Protein AF-A0A180EXZ6-F1 (afdb_monomer_lite)

pLDDT: mean 76.88, std 16.09, range [38.31, 95.0]

Sequence (139 aa):
MNNLIQNYELILKELTNLCLNITGFKQIRQPKLSDLELVALNLTAGYMSFNSELQLFRAIKGTCLDNKTDRSVYNRRRRKLFNCTEKICWRLSQKFSCPSKLFIIDSTPVEIYKTSRANHSSICQDRVKQNKTAKTQTH

Foldseek 3Di:
DQPLVVQLVVLLVVLVVVVQPQPADDDPDDALADLSSLLSLVVSCVVVVVLDPVSSLVSCPPHPCNPRDDSVRSVVSCVVCVVVSVVVVVVVVVVVPDPDDDDDDDPDNDPPVLVVCLVPDPVSVVVVVVVVVVVVPPD

Radius of gyration: 18.39 Å; chains: 1; bounding box: 44×33×51 Å

Structure (mmCIF, N/CA/C/O backbone):
data_AF-A0A180EXZ6-F1
#
_entry.id   AF-A0A180EXZ6-F1
#
loop_
_atom_site.group_PDB
_atom_site.id
_atom_site.type_symbol
_atom_site.label_atom_id
_atom_site.label_alt_id
_atom_site.label_comp_id
_atom_site.label_asym_id
_atom_site.label_entity_id
_atom_site.label_seq_id
_atom_site.pdbx_PDB_ins_code
_atom_site.Cartn_x
_atom_site.Cartn_y
_atom_site.Cartn_z
_atom_site.occupancy
_atom_site.B_iso_or_equiv
_atom_site.auth_seq_id
_atom_site.auth_comp_id
_atom_site.auth_asym_id
_atom_site.auth_atom_id
_atom_site.pdbx_PDB_model_num
ATOM 1 N N . MET A 1 1 ? -7.737 -19.140 4.695 1.00 47.12 1 MET A N 1
ATOM 2 C CA . MET A 1 1 ? -6.972 -17.878 4.818 1.00 47.12 1 MET A CA 1
ATOM 3 C C . MET A 1 1 ? -7.117 -17.113 3.519 1.00 47.12 1 MET A C 1
ATOM 5 O O . MET A 1 1 ? -7.104 -17.736 2.469 1.00 47.12 1 MET A O 1
ATOM 9 N N . ASN A 1 2 ? -7.333 -15.802 3.578 1.00 67.50 2 ASN A N 1
ATOM 10 C CA . ASN A 1 2 ? -7.491 -14.999 2.369 1.00 67.50 2 ASN A CA 1
ATOM 11 C C . ASN A 1 2 ? -6.102 -14.775 1.738 1.00 67.50 2 ASN A C 1
ATOM 13 O O . ASN A 1 2 ? -5.214 -14.286 2.439 1.00 67.50 2 ASN A O 1
ATOM 17 N N . ASN A 1 3 ? -5.914 -15.110 0.453 1.00 87.00 3 ASN A N 1
ATOM 18 C CA . ASN A 1 3 ? -4.624 -14.987 -0.258 1.00 87.00 3 ASN A CA 1
ATOM 19 C C . ASN A 1 3 ? -4.020 -13.575 -0.121 1.00 87.00 3 ASN A C 1
ATOM 21 O O . ASN A 1 3 ? -2.806 -13.412 -0.062 1.00 87.00 3 ASN A O 1
ATOM 25 N N . LEU A 1 4 ? -4.875 -12.552 0.010 1.00 90.88 4 LEU A N 1
ATOM 26 C CA . LEU A 1 4 ? -4.470 -11.167 0.247 1.00 90.88 4 LEU A CA 1
ATOM 27 C C . LEU A 1 4 ? -3.654 -10.987 1.526 1.00 90.88 4 LEU A C 1
ATOM 29 O O . LEU A 1 4 ? -2.632 -10.312 1.492 1.00 90.88 4 LEU A O 1
ATOM 33 N N . ILE A 1 5 ? -4.093 -11.569 2.644 1.00 93.69 5 ILE A N 1
ATOM 34 C CA . ILE A 1 5 ? -3.449 -11.351 3.947 1.00 93.69 5 ILE A CA 1
ATOM 35 C C . ILE A 1 5 ? -2.086 -12.033 3.996 1.00 93.69 5 ILE A C 1
ATOM 37 O O . ILE A 1 5 ? -1.127 -11.420 4.447 1.00 93.69 5 ILE A O 1
ATOM 41 N N . GLN A 1 6 ? -1.979 -13.243 3.446 1.00 93.25 6 GLN A N 1
ATOM 42 C CA . GLN A 1 6 ? -0.702 -13.952 3.351 1.00 93.25 6 GLN A CA 1
ATOM 43 C C . GLN A 1 6 ? 0.314 -13.169 2.506 1.00 93.25 6 GLN A C 1
ATOM 45 O O . GLN A 1 6 ? 1.443 -12.951 2.940 1.00 93.25 6 GLN A O 1
ATOM 50 N N . ASN A 1 7 ? -0.102 -12.684 1.330 1.00 93.94 7 ASN A N 1
ATOM 51 C CA . ASN A 1 7 ? 0.758 -11.872 0.465 1.00 93.94 7 ASN A CA 1
ATOM 52 C C . ASN A 1 7 ? 1.153 -10.551 1.135 1.00 93.94 7 ASN A C 1
ATOM 54 O O . ASN A 1 7 ? 2.304 -10.128 1.050 1.00 93.94 7 ASN A O 1
ATOM 58 N N . TYR A 1 8 ? 0.208 -9.920 1.833 1.00 95.00 8 TYR A N 1
ATOM 59 C CA . TYR A 1 8 ? 0.445 -8.700 2.593 1.00 95.00 8 TYR A CA 1
ATOM 60 C C . TYR A 1 8 ? 1.483 -8.897 3.702 1.00 95.00 8 TYR A C 1
ATOM 62 O O . TYR A 1 8 ? 2.409 -8.095 3.814 1.00 95.00 8 TYR A O 1
ATOM 70 N N . GLU A 1 9 ? 1.361 -9.960 4.497 1.00 94.62 9 GLU A N 1
ATOM 71 C CA . GLU A 1 9 ? 2.302 -10.278 5.576 1.00 94.62 9 GLU A CA 1
ATOM 72 C C . GLU A 1 9 ? 3.704 -10.569 5.032 1.00 94.62 9 GLU A C 1
ATOM 74 O O . GLU A 1 9 ? 4.692 -10.078 5.583 1.00 94.62 9 GLU A O 1
ATOM 79 N N . LEU A 1 10 ? 3.794 -11.300 3.916 1.00 94.00 10 LEU A N 1
ATOM 80 C CA . LEU A 1 10 ? 5.062 -11.592 3.250 1.00 94.00 10 LEU A CA 1
ATOM 81 C C . LEU A 1 10 ? 5.730 -10.309 2.743 1.00 94.00 10 LEU A C 1
ATOM 83 O O . LEU A 1 10 ? 6.891 -10.053 3.061 1.00 94.00 10 LEU A O 1
ATOM 87 N N . ILE A 1 11 ? 4.994 -9.463 2.018 1.00 91.50 11 ILE A N 1
ATOM 88 C CA . ILE A 1 11 ? 5.519 -8.188 1.510 1.00 91.50 11 ILE A CA 1
ATOM 89 C C . ILE A 1 11 ? 5.934 -7.276 2.670 1.00 91.50 11 ILE A C 1
ATOM 91 O O . ILE A 1 11 ? 7.001 -6.668 2.618 1.00 91.50 11 ILE A O 1
ATOM 95 N N . LEU A 1 12 ? 5.134 -7.191 3.736 1.00 92.94 12 LEU A N 1
ATOM 96 C CA . LEU A 1 12 ? 5.458 -6.377 4.908 1.00 92.94 12 LEU A CA 1
ATOM 97 C C . LEU A 1 12 ? 6.756 -6.840 5.581 1.00 92.94 12 LEU A C 1
ATOM 99 O O . LEU A 1 12 ? 7.599 -6.006 5.930 1.00 92.94 12 LEU A O 1
ATOM 103 N N . LYS A 1 13 ? 6.938 -8.155 5.730 1.00 92.56 13 LYS A N 1
ATOM 104 C CA . LYS A 1 13 ? 8.163 -8.744 6.281 1.00 92.56 13 LYS A CA 1
ATOM 105 C C . LYS A 1 13 ? 9.382 -8.367 5.438 1.00 92.56 13 LYS A C 1
ATOM 107 O O . LYS A 1 13 ? 10.372 -7.883 5.984 1.00 92.56 13 LYS A O 1
ATOM 112 N N . GLU A 1 14 ? 9.286 -8.500 4.118 1.00 88.75 14 GLU A N 1
ATOM 113 C CA . GLU A 1 14 ? 10.381 -8.141 3.212 1.00 88.75 14 GLU A CA 1
ATOM 114 C C . GLU A 1 14 ? 10.699 -6.641 3.239 1.00 88.75 14 GLU A C 1
ATOM 116 O O . GLU A 1 14 ? 11.864 -6.253 3.320 1.00 88.75 14 GLU A O 1
ATOM 121 N N . LEU A 1 15 ? 9.687 -5.768 3.256 1.00 87.44 15 LEU A N 1
ATOM 122 C CA . LEU A 1 15 ? 9.916 -4.323 3.365 1.00 87.44 15 LEU A CA 1
ATOM 123 C C . LEU A 1 15 ? 10.596 -3.932 4.680 1.00 87.44 15 LEU A C 1
ATOM 125 O O . LEU A 1 15 ? 11.407 -3.004 4.694 1.00 87.44 15 LEU A O 1
ATOM 129 N N . THR A 1 16 ? 10.282 -4.641 5.765 1.00 87.94 16 THR A N 1
ATOM 130 C CA . THR A 1 16 ? 10.912 -4.430 7.075 1.00 87.94 16 THR A CA 1
ATOM 131 C C . THR A 1 16 ? 12.397 -4.798 7.024 1.00 87.94 16 THR A C 1
ATOM 133 O O . THR A 1 16 ? 13.236 -4.013 7.465 1.00 87.94 16 THR A O 1
ATOM 136 N N . ASN A 1 17 ? 12.741 -5.927 6.394 1.00 85.00 17 ASN A N 1
ATOM 137 C CA . ASN A 1 17 ? 14.131 -6.368 6.206 1.00 85.00 17 ASN A CA 1
ATOM 138 C C . ASN A 1 17 ? 14.958 -5.405 5.339 1.00 85.00 17 ASN A C 1
ATOM 140 O O . ASN A 1 17 ? 16.169 -5.286 5.513 1.00 85.00 17 ASN A O 1
ATOM 144 N N . LEU A 1 18 ? 14.321 -4.698 4.401 1.00 77.69 18 LEU A N 1
ATOM 145 C CA . LEU A 1 18 ? 14.993 -3.742 3.516 1.00 77.69 18 LEU A CA 1
ATOM 146 C C . LEU A 1 18 ? 15.373 -2.415 4.204 1.00 77.69 18 LEU A C 1
ATOM 148 O O . LEU A 1 18 ? 15.889 -1.525 3.520 1.00 77.69 18 LEU A O 1
ATOM 152 N N . CYS A 1 19 ? 15.142 -2.270 5.519 1.00 61.62 19 CYS A N 1
ATOM 153 C CA . CYS A 1 19 ? 15.464 -1.084 6.331 1.00 61.62 19 CYS A CA 1
ATOM 154 C C . CYS A 1 19 ? 15.088 0.231 5.634 1.00 61.62 19 CYS A C 1
ATOM 156 O O . CYS A 1 19 ? 15.841 1.210 5.597 1.00 61.62 19 CYS A O 1
ATOM 158 N N . LEU A 1 20 ? 13.907 0.249 5.018 1.00 65.94 20 LEU A N 1
ATOM 159 C CA . LEU A 1 20 ? 13.372 1.452 4.411 1.00 65.94 20 LEU A CA 1
ATOM 160 C C . LEU A 1 20 ? 12.868 2.338 5.545 1.00 65.94 20 LEU A C 1
ATOM 162 O O . LEU A 1 20 ? 11.757 2.154 6.034 1.00 65.94 20 LEU A O 1
ATOM 166 N N . ASN A 1 21 ? 13.685 3.312 5.951 1.00 66.00 21 ASN A N 1
ATOM 167 C CA . ASN A 1 21 ? 13.219 4.452 6.734 1.00 66.00 21 ASN A CA 1
ATOM 168 C C . ASN A 1 21 ? 12.204 5.220 5.877 1.00 66.00 21 ASN A C 1
ATOM 170 O O . ASN A 1 21 ? 12.540 6.175 5.173 1.00 66.00 21 ASN A O 1
ATOM 174 N N . ILE A 1 22 ? 10.957 4.749 5.874 1.00 67.69 22 ILE A N 1
ATOM 175 C CA . ILE A 1 22 ? 9.839 5.460 5.276 1.00 67.69 22 ILE A CA 1
ATOM 176 C C . ILE A 1 22 ? 9.598 6.641 6.199 1.00 67.69 22 ILE A C 1
ATOM 178 O O . ILE A 1 22 ? 9.018 6.506 7.274 1.00 67.69 22 ILE A O 1
ATOM 182 N N . THR A 1 23 ? 10.093 7.804 5.789 1.00 65.56 23 THR A N 1
ATOM 183 C CA . THR A 1 23 ? 9.753 9.063 6.437 1.00 65.56 23 THR A CA 1
ATOM 184 C C . THR A 1 23 ? 8.258 9.276 6.260 1.00 65.56 23 THR A C 1
ATOM 186 O O . THR A 1 23 ? 7.794 9.686 5.193 1.00 65.56 23 THR A O 1
ATOM 189 N N . GLY A 1 24 ? 7.505 8.925 7.298 1.00 66.00 24 GLY A N 1
ATOM 190 C CA . GLY A 1 24 ? 6.085 9.193 7.364 1.00 66.00 24 GLY A CA 1
ATOM 191 C C . GLY A 1 24 ? 5.816 10.691 7.352 1.00 66.00 24 GLY A C 1
ATOM 192 O O . GLY A 1 24 ? 6.646 11.503 7.764 1.00 66.00 24 GLY A O 1
ATOM 193 N N . PHE A 1 25 ? 4.644 11.084 6.869 1.00 72.44 25 PHE A N 1
ATOM 194 C CA . PHE A 1 25 ? 4.224 12.482 6.946 1.00 72.44 25 PHE A CA 1
ATOM 195 C C . PHE A 1 25 ? 3.559 12.741 8.296 1.00 72.44 25 PHE A C 1
ATOM 197 O O . PHE A 1 25 ? 2.835 11.897 8.826 1.00 72.44 25 PHE A O 1
ATOM 204 N N . LYS A 1 26 ? 3.748 13.949 8.834 1.00 75.75 26 LYS A N 1
ATOM 205 C CA . LYS A 1 26 ? 3.128 14.350 10.100 1.00 75.75 26 LYS A CA 1
ATOM 206 C C . LYS A 1 26 ? 1.601 14.304 9.966 1.00 75.75 26 LYS A C 1
ATOM 208 O O . LYS A 1 26 ? 1.018 14.946 9.087 1.00 75.75 26 LYS A O 1
ATOM 213 N N . GLN A 1 27 ? 0.955 13.521 10.825 1.00 77.94 27 GLN A N 1
ATOM 214 C CA . GLN A 1 27 ? -0.500 13.428 10.929 1.00 77.94 27 GLN A CA 1
ATOM 215 C C . GLN A 1 27 ? -0.950 13.987 12.277 1.00 77.94 27 GLN A C 1
ATOM 217 O O . GLN A 1 27 ? -0.266 13.812 13.279 1.00 77.94 27 GLN A O 1
ATOM 222 N N . ILE A 1 28 ? -2.109 14.653 12.298 1.00 81.25 28 ILE A N 1
ATOM 223 C CA . ILE A 1 28 ? -2.699 15.185 13.539 1.00 81.25 28 ILE A CA 1
ATOM 224 C C . ILE A 1 28 ? -3.138 14.034 14.454 1.00 81.25 28 ILE A C 1
ATOM 226 O O . ILE A 1 28 ? -2.948 14.090 15.661 1.00 81.25 28 ILE A O 1
ATOM 230 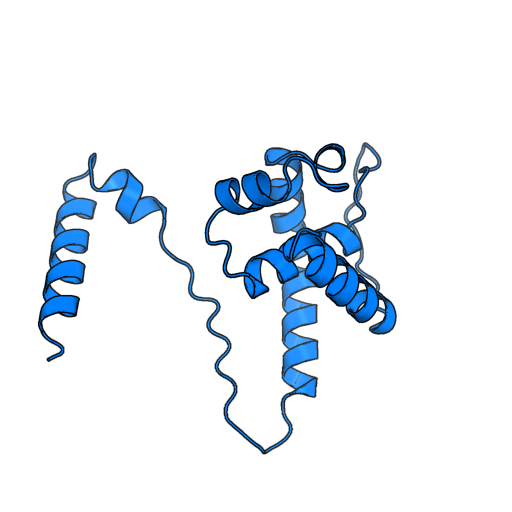N N . ARG A 1 29 ? -3.722 12.981 13.873 1.00 83.06 29 ARG A N 1
ATOM 231 C CA . ARG A 1 29 ? -4.136 11.770 14.590 1.00 83.06 29 ARG A CA 1
ATOM 232 C C . ARG A 1 29 ? -3.221 10.620 14.205 1.00 83.06 29 ARG A C 1
ATOM 234 O O . ARG A 1 29 ? -2.903 10.477 13.025 1.00 83.06 29 ARG A O 1
ATOM 241 N N . GLN A 1 30 ? -2.857 9.798 15.183 1.00 83.38 30 GLN A N 1
ATOM 242 C CA . GLN A 1 30 ? -2.086 8.586 14.931 1.00 83.38 30 GLN A CA 1
ATOM 243 C C . GLN A 1 30 ? -2.947 7.579 14.154 1.00 83.38 30 GLN A C 1
ATOM 245 O O . GLN A 1 30 ? -4.049 7.245 14.603 1.00 83.38 30 GLN A O 1
ATOM 250 N N . PRO A 1 31 ? -2.508 7.125 12.971 1.00 86.75 31 PRO A N 1
ATOM 251 C CA . PRO A 1 31 ? -3.259 6.149 12.203 1.00 86.75 31 PRO A CA 1
ATOM 252 C C . PRO A 1 31 ? -3.125 4.748 12.816 1.00 86.75 31 PRO A C 1
ATOM 254 O O . PRO A 1 31 ? -2.054 4.362 13.266 1.00 86.75 31 PRO A O 1
ATOM 257 N N . LYS A 1 32 ? -4.196 3.945 12.746 1.00 90.75 32 LYS A N 1
ATOM 258 C CA . LYS A 1 32 ? -4.183 2.528 13.171 1.00 90.75 32 LYS A CA 1
ATOM 259 C C . LYS A 1 32 ? -3.275 1.637 12.314 1.00 90.75 32 LYS A C 1
ATOM 261 O O . LYS A 1 32 ? -2.900 0.554 12.739 1.00 90.75 32 LYS A O 1
ATOM 266 N N . LEU A 1 33 ? -3.007 2.072 11.086 1.00 90.81 33 LEU A N 1
ATOM 267 C CA . LEU A 1 33 ? -2.178 1.384 10.107 1.00 90.81 33 LEU A CA 1
ATOM 268 C C . LEU A 1 33 ? -0.967 2.273 9.831 1.00 90.81 33 LEU A C 1
ATOM 270 O O . LEU A 1 33 ? -1.146 3.425 9.427 1.00 90.81 33 LEU A O 1
ATOM 274 N N . SER A 1 34 ? 0.241 1.790 10.080 1.00 90.19 34 SER A N 1
ATOM 275 C CA . SER A 1 34 ? 1.483 2.548 9.885 1.00 90.19 34 SER A CA 1
ATOM 276 C C . SER A 1 34 ? 1.726 2.885 8.408 1.00 90.19 34 SER A C 1
ATOM 278 O O . SER A 1 34 ? 1.084 2.340 7.512 1.00 90.19 34 SER A O 1
ATOM 280 N N . ASP A 1 35 ? 2.628 3.825 8.122 1.00 89.88 35 ASP A N 1
ATOM 281 C CA . ASP A 1 35 ? 2.949 4.164 6.728 1.00 89.88 35 ASP A CA 1
ATOM 282 C C . ASP A 1 35 ? 3.615 2.986 5.991 1.00 89.88 35 ASP A C 1
ATOM 284 O O . ASP A 1 35 ? 3.328 2.770 4.815 1.00 89.88 35 ASP A O 1
ATOM 288 N N . LEU A 1 36 ? 4.412 2.170 6.692 1.00 89.69 36 LEU A N 1
ATOM 289 C CA . LEU A 1 36 ? 4.997 0.939 6.151 1.00 89.69 36 LEU A CA 1
ATOM 290 C C . LEU A 1 36 ? 3.928 -0.109 5.822 1.00 89.69 36 LEU A C 1
ATOM 292 O O . LEU A 1 36 ? 3.908 -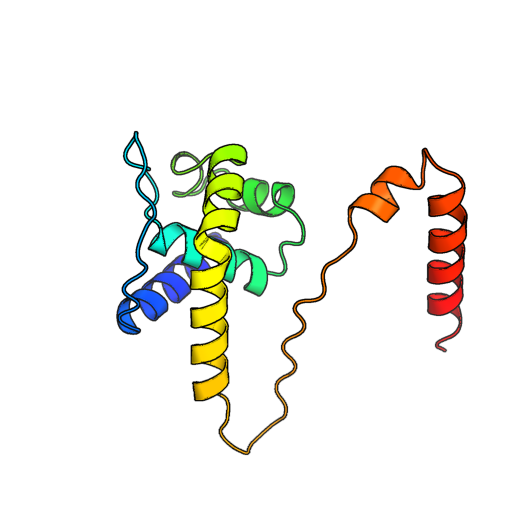0.624 4.705 1.00 89.69 36 LEU A O 1
ATOM 296 N N . GLU A 1 37 ? 3.000 -0.371 6.747 1.00 92.44 37 GLU A N 1
ATOM 297 C CA . GLU A 1 37 ? 1.851 -1.251 6.491 1.00 92.44 37 GLU A CA 1
ATOM 298 C C . GLU A 1 37 ? 1.019 -0.744 5.301 1.00 92.44 37 GLU A C 1
ATOM 300 O O . GLU A 1 37 ? 0.542 -1.533 4.486 1.00 92.44 37 GLU A O 1
ATOM 305 N N . LEU A 1 38 ? 0.862 0.576 5.145 1.00 93.06 38 LEU A N 1
ATOM 306 C CA . LEU A 1 38 ? 0.074 1.137 4.044 1.00 93.06 38 LEU A CA 1
ATOM 307 C C . LEU A 1 38 ? 0.757 0.926 2.694 1.00 93.06 38 LEU A C 1
ATOM 309 O O . LEU A 1 38 ? 0.089 0.613 1.706 1.00 93.06 38 LEU A O 1
ATOM 313 N N . VAL A 1 39 ? 2.079 1.084 2.656 1.00 91.88 39 VAL A N 1
ATOM 314 C CA . VAL A 1 39 ? 2.891 0.798 1.470 1.00 91.88 39 VAL A CA 1
ATOM 315 C C . VAL A 1 39 ? 2.858 -0.693 1.141 1.00 91.88 39 VAL A C 1
ATOM 317 O O . VAL A 1 39 ? 2.631 -1.037 -0.018 1.00 91.88 39 VAL A O 1
ATOM 320 N N . ALA A 1 40 ? 2.984 -1.574 2.137 1.00 92.88 40 ALA A N 1
ATOM 321 C CA . ALA A 1 40 ? 2.859 -3.019 1.945 1.00 92.88 40 ALA A CA 1
ATOM 322 C C . ALA A 1 40 ? 1.497 -3.391 1.341 1.00 92.88 40 ALA A C 1
ATOM 324 O O . ALA A 1 40 ? 1.430 -4.125 0.354 1.00 92.88 40 ALA A O 1
ATOM 325 N N . LEU A 1 41 ? 0.408 -2.819 1.867 1.00 94.12 41 LEU A N 1
ATOM 326 C CA . LEU A 1 41 ? -0.939 -3.027 1.337 1.00 94.12 41 LEU A CA 1
ATOM 327 C C . LEU A 1 41 ? -1.077 -2.522 -0.106 1.00 94.12 41 LEU A C 1
ATOM 329 O O . LEU A 1 41 ? -1.704 -3.181 -0.933 1.00 94.12 41 LEU A O 1
ATOM 333 N N . ASN A 1 42 ? -0.480 -1.372 -0.426 1.00 92.62 42 ASN A N 1
ATOM 334 C CA . ASN A 1 42 ? -0.495 -0.821 -1.779 1.00 92.62 42 ASN A CA 1
ATOM 335 C C . ASN A 1 42 ? 0.268 -1.702 -2.783 1.00 92.62 42 ASN A C 1
ATOM 337 O O . ASN A 1 42 ? -0.239 -1.973 -3.868 1.00 92.62 42 ASN A O 1
ATOM 341 N N . LEU A 1 43 ? 1.450 -2.196 -2.409 1.00 91.00 43 LEU A N 1
ATOM 342 C CA . LEU A 1 43 ? 2.228 -3.114 -3.245 1.00 91.00 43 LEU A CA 1
ATOM 343 C C . LEU A 1 43 ? 1.520 -4.459 -3.417 1.00 91.00 43 LEU A C 1
ATOM 345 O O . LEU A 1 43 ? 1.468 -4.979 -4.526 1.00 91.00 43 LEU A O 1
ATOM 349 N N . THR A 1 44 ? 0.902 -4.977 -2.353 1.00 93.31 44 THR A N 1
ATOM 350 C CA . THR A 1 44 ? 0.072 -6.191 -2.418 1.00 93.31 44 THR A CA 1
ATOM 351 C C . THR A 1 44 ? -1.082 -6.006 -3.396 1.00 93.31 44 THR A C 1
ATOM 353 O O . THR A 1 44 ? -1.387 -6.905 -4.176 1.00 93.31 44 THR A O 1
ATOM 356 N N . ALA A 1 45 ? -1.704 -4.825 -3.397 1.00 92.06 45 ALA A N 1
ATOM 357 C CA . ALA A 1 45 ? -2.778 -4.526 -4.326 1.00 92.06 45 ALA A CA 1
ATOM 358 C C . ALA A 1 45 ? -2.309 -4.499 -5.785 1.00 92.06 45 ALA A C 1
ATOM 360 O O . ALA A 1 45 ? -3.006 -5.033 -6.647 1.00 92.06 45 ALA A O 1
ATOM 361 N N . GLY A 1 46 ? -1.123 -3.942 -6.047 1.00 88.19 46 GLY A N 1
ATOM 362 C CA . GLY A 1 46 ? -0.485 -3.996 -7.364 1.00 88.19 46 GLY A CA 1
ATOM 363 C C . GLY A 1 46 ? -0.140 -5.426 -7.785 1.00 88.19 46 GLY A C 1
ATOM 364 O O . GLY A 1 46 ? -0.520 -5.853 -8.870 1.00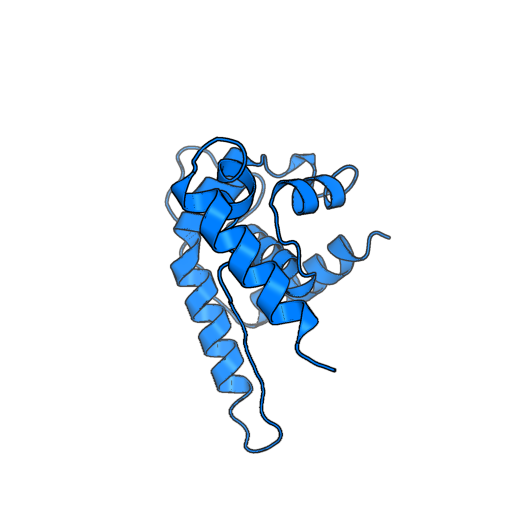 88.19 46 GLY A O 1
ATOM 365 N N . TYR A 1 47 ? 0.488 -6.197 -6.894 1.00 88.62 47 TYR A N 1
ATOM 366 C CA . TYR A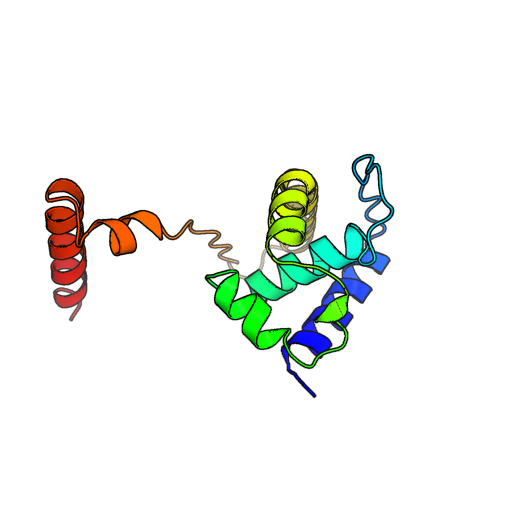 1 47 ? 0.843 -7.601 -7.123 1.00 88.62 47 TYR A CA 1
ATOM 367 C C . TYR A 1 47 ? -0.380 -8.468 -7.458 1.00 88.62 47 TYR A C 1
ATOM 369 O O . TYR A 1 47 ? -0.345 -9.276 -8.382 1.00 88.62 47 TYR A O 1
ATOM 377 N N . MET A 1 48 ? -1.494 -8.260 -6.754 1.00 89.38 48 MET A N 1
ATOM 378 C CA . MET A 1 48 ? -2.747 -8.985 -6.988 1.00 89.38 48 MET A CA 1
ATOM 379 C C . MET A 1 48 ? -3.618 -8.378 -8.099 1.00 89.38 48 MET A C 1
ATOM 381 O O . MET A 1 48 ? -4.749 -8.824 -8.289 1.00 89.38 48 MET A O 1
ATOM 385 N N . SER A 1 49 ? -3.124 -7.370 -8.829 1.00 87.88 49 SER A N 1
ATOM 386 C CA . SER A 1 49 ? -3.848 -6.702 -9.921 1.00 87.88 49 SER A CA 1
ATOM 387 C C . SER A 1 49 ? -5.221 -6.145 -9.508 1.00 87.88 49 SER A C 1
ATOM 389 O O . SER A 1 49 ? -6.205 -6.215 -10.252 1.00 87.88 49 SER A O 1
ATOM 391 N N . PHE A 1 50 ? -5.320 -5.574 -8.302 1.00 88.81 50 PHE A N 1
ATOM 392 C CA . PHE A 1 50 ? -6.517 -4.843 -7.895 1.00 88.81 50 PHE A CA 1
ATOM 393 C C . PHE A 1 50 ? -6.580 -3.491 -8.608 1.00 88.81 50 PHE A C 1
ATOM 395 O O . PHE A 1 50 ? -6.053 -2.482 -8.146 1.00 88.81 50 PHE A O 1
ATOM 402 N N . ASN A 1 51 ? -7.314 -3.469 -9.718 1.00 76.31 51 ASN A N 1
ATOM 403 C CA . ASN A 1 51 ? -7.453 -2.303 -10.595 1.00 76.31 51 ASN A CA 1
ATOM 404 C C . ASN A 1 51 ? -8.359 -1.196 -10.022 1.00 76.31 51 ASN A C 1
ATOM 406 O O . ASN A 1 51 ? -8.495 -0.128 -10.616 1.00 76.31 51 ASN A O 1
ATOM 410 N N . SER A 1 52 ? -9.015 -1.436 -8.880 1.00 83.12 52 SER A N 1
ATOM 411 C CA . SER A 1 52 ? -9.817 -0.427 -8.186 1.00 83.12 52 SER A CA 1
ATOM 412 C C . SER A 1 52 ? -9.743 -0.571 -6.669 1.00 83.12 52 SER A C 1
ATOM 414 O O . SER A 1 52 ? -9.702 -1.671 -6.116 1.00 83.12 52 SER A O 1
ATOM 416 N N . GLU A 1 53 ? -9.827 0.561 -5.977 1.00 85.81 53 GLU A N 1
ATOM 417 C CA . GLU A 1 53 ? -9.908 0.607 -4.513 1.00 85.81 53 GLU A CA 1
ATOM 418 C C . GLU A 1 53 ? -11.144 -0.130 -3.996 1.00 85.81 53 GLU A C 1
ATOM 420 O O . GLU A 1 53 ? -11.098 -0.779 -2.957 1.00 85.81 53 GLU A O 1
ATOM 425 N N . LEU A 1 54 ? -12.254 -0.079 -4.737 1.00 88.62 54 LEU A N 1
ATOM 426 C CA . LEU A 1 54 ? -13.461 -0.818 -4.388 1.00 88.62 54 LEU A CA 1
ATOM 427 C C . LEU A 1 54 ? -13.183 -2.323 -4.293 1.00 88.62 54 LEU A C 1
ATOM 429 O O . LEU A 1 54 ? -13.636 -2.962 -3.344 1.00 88.62 54 LEU A O 1
ATOM 433 N N . GLN A 1 55 ? -12.439 -2.880 -5.250 1.00 90.12 55 GLN A N 1
ATOM 434 C 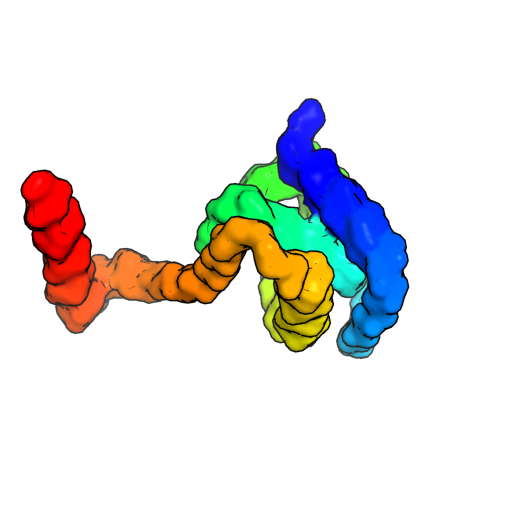CA . GLN A 1 55 ? -12.087 -4.297 -5.263 1.00 90.12 55 GLN A CA 1
ATOM 435 C C . GLN A 1 55 ? -11.138 -4.652 -4.113 1.00 90.12 55 GLN A C 1
ATOM 437 O O . GLN A 1 55 ? -11.395 -5.624 -3.405 1.00 90.12 55 GLN A O 1
ATOM 442 N N . LEU A 1 56 ? -10.124 -3.818 -3.859 1.00 92.62 56 LEU A N 1
ATOM 443 C CA . LEU A 1 56 ? -9.223 -3.984 -2.716 1.00 92.62 56 LEU A CA 1
ATOM 444 C C . LEU A 1 56 ? -10.001 -4.016 -1.390 1.00 92.62 56 LEU A C 1
ATOM 446 O O . LEU A 1 56 ? -9.847 -4.937 -0.594 1.00 92.62 56 LEU A O 1
ATOM 450 N N . PHE A 1 57 ? -10.897 -3.053 -1.168 1.00 93.38 57 PHE A N 1
ATOM 451 C CA . PHE A 1 57 ? -11.670 -2.978 0.074 1.00 93.38 57 PHE A CA 1
ATOM 452 C C . PHE A 1 57 ? -12.745 -4.065 0.198 1.00 93.38 57 PHE A C 1
ATOM 454 O O . PHE A 1 57 ? -13.144 -4.394 1.310 1.00 93.38 57 PHE A O 1
ATOM 461 N N . ARG A 1 58 ? -13.209 -4.651 -0.912 1.00 92.56 58 ARG A N 1
ATOM 462 C CA . ARG A 1 58 ? -14.033 -5.871 -0.870 1.00 92.56 58 ARG A CA 1
ATOM 463 C C . ARG A 1 58 ? -13.219 -7.072 -0.394 1.00 92.56 58 ARG A C 1
ATOM 465 O O . ARG A 1 58 ? -13.730 -7.845 0.403 1.00 92.56 58 ARG A O 1
ATOM 472 N N . ALA A 1 59 ? -11.973 -7.200 -0.849 1.00 91.44 59 ALA A N 1
ATOM 473 C CA . ALA A 1 59 ? -11.079 -8.282 -0.441 1.00 91.44 59 ALA A CA 1
ATOM 474 C C . ALA A 1 59 ? -10.575 -8.131 1.008 1.00 91.44 59 ALA A C 1
ATOM 476 O O . ALA A 1 59 ? -10.326 -9.128 1.679 1.00 91.44 59 ALA A O 1
ATOM 477 N N . ILE A 1 60 ? -10.451 -6.894 1.496 1.00 93.25 60 ILE A N 1
ATOM 478 C CA . ILE A 1 60 ? -10.104 -6.580 2.891 1.00 93.25 60 ILE A CA 1
ATOM 479 C C . ILE A 1 60 ? -11.266 -6.869 3.855 1.00 93.25 60 ILE A C 1
ATOM 481 O O . ILE A 1 60 ? -11.021 -7.160 5.027 1.00 93.25 60 ILE A O 1
ATOM 485 N N . LYS A 1 61 ? -12.519 -6.807 3.391 1.00 92.88 61 LYS A N 1
ATOM 486 C CA . LYS A 1 61 ? -13.691 -6.978 4.255 1.00 92.88 61 LYS A CA 1
ATOM 487 C C . LYS A 1 61 ? -13.655 -8.327 4.985 1.00 92.88 61 LYS A C 1
ATOM 489 O O . LYS A 1 61 ? -13.416 -9.360 4.363 1.00 92.88 61 LYS A O 1
ATOM 494 N N . GLY A 1 62 ? -13.894 -8.321 6.297 1.00 90.31 62 GLY A N 1
ATOM 495 C CA . GLY A 1 62 ? -13.841 -9.530 7.133 1.00 90.31 62 GLY A CA 1
ATOM 496 C C . GLY A 1 62 ? -12.427 -10.039 7.455 1.00 90.31 62 GLY A C 1
ATOM 497 O O . GLY A 1 62 ? -12.280 -11.139 7.982 1.00 90.31 62 GLY A O 1
ATOM 498 N N . THR A 1 63 ? -11.383 -9.261 7.151 1.00 91.69 63 THR A N 1
ATOM 499 C CA . THR A 1 63 ? -9.993 -9.553 7.544 1.00 91.69 63 THR A CA 1
ATOM 500 C C . THR A 1 63 ? -9.517 -8.635 8.674 1.00 91.69 63 THR A C 1
ATOM 502 O O . THR A 1 63 ? -10.183 -7.664 9.032 1.00 91.69 63 THR A O 1
ATOM 505 N N . CYS A 1 64 ? -8.313 -8.879 9.204 1.00 90.31 64 CYS A N 1
ATOM 506 C CA . CYS A 1 64 ? -7.693 -8.025 10.225 1.00 90.31 64 CYS A CA 1
ATOM 507 C C . CYS A 1 64 ? -7.427 -6.576 9.761 1.00 90.31 64 CYS A C 1
ATOM 509 O O . CYS A 1 64 ? -7.163 -5.707 10.592 1.00 90.31 64 CYS A O 1
ATOM 511 N N . LEU A 1 65 ? -7.495 -6.306 8.451 1.00 91.50 65 LEU A N 1
ATOM 512 C CA . LEU A 1 65 ? -7.292 -4.982 7.865 1.00 91.50 65 LEU A CA 1
ATOM 513 C C . LEU A 1 65 ? -8.586 -4.153 7.764 1.00 91.50 65 LEU A C 1
ATOM 515 O O . LEU A 1 65 ? -8.492 -2.936 7.600 1.00 91.50 65 LEU A O 1
ATOM 519 N N . ASP A 1 66 ? -9.768 -4.770 7.907 1.00 91.50 66 ASP A N 1
ATOM 520 C CA . ASP A 1 66 ? -11.079 -4.132 7.672 1.00 91.50 66 ASP A CA 1
ATOM 521 C C . ASP A 1 66 ? -11.294 -2.894 8.555 1.00 91.50 66 ASP A C 1
ATOM 523 O O . ASP A 1 66 ? -11.661 -1.822 8.086 1.00 91.50 66 ASP A O 1
ATOM 527 N N . ASN A 1 67 ? -10.924 -2.994 9.832 1.00 88.94 67 ASN A N 1
ATOM 528 C CA . ASN A 1 67 ? -11.113 -1.920 10.814 1.00 88.94 67 ASN A CA 1
ATOM 529 C C . ASN A 1 67 ? -9.872 -1.028 11.014 1.00 88.94 67 ASN A C 1
ATOM 531 O O . ASN A 1 67 ? -9.858 -0.171 11.914 1.00 88.94 67 ASN A O 1
ATOM 535 N N . LYS A 1 68 ? -8.809 -1.241 10.222 1.00 91.62 68 LYS A N 1
ATOM 536 C CA . LYS A 1 68 ? -7.536 -0.511 10.345 1.00 91.62 68 LYS A CA 1
ATOM 537 C C . LYS A 1 68 ? -7.472 0.747 9.478 1.00 91.62 68 LYS A C 1
ATOM 539 O O . LYS A 1 68 ? -6.749 1.680 9.826 1.00 91.62 68 LYS A O 1
ATOM 544 N N . THR A 1 69 ? -8.198 0.811 8.365 1.00 91.12 69 THR A N 1
ATOM 545 C CA . THR A 1 69 ? -8.216 2.004 7.509 1.00 91.12 69 THR A CA 1
ATOM 546 C C . THR A 1 69 ? -9.508 2.115 6.718 1.00 91.12 69 THR A C 1
ATOM 548 O O . THR A 1 69 ? -10.037 1.121 6.247 1.00 91.12 69 THR A O 1
ATOM 551 N N . ASP A 1 70 ? -9.943 3.348 6.472 1.00 90.56 70 ASP A N 1
ATOM 552 C CA . ASP A 1 70 ? -11.036 3.646 5.546 1.00 90.56 70 ASP A CA 1
ATOM 553 C C . ASP A 1 70 ? -10.506 3.960 4.143 1.00 90.56 70 ASP A C 1
ATOM 555 O O . ASP A 1 70 ? -9.356 4.389 3.988 1.00 90.56 70 ASP A O 1
ATOM 559 N N . ARG A 1 71 ? -11.367 3.849 3.121 1.00 90.50 71 ARG A N 1
ATOM 560 C CA . ARG A 1 71 ? -11.038 4.171 1.713 1.00 90.50 71 ARG A CA 1
ATOM 561 C C . ARG A 1 71 ? -10.451 5.570 1.549 1.00 90.50 71 ARG A C 1
ATOM 563 O O . ARG A 1 71 ? -9.375 5.738 0.979 1.00 90.50 71 ARG A O 1
ATOM 570 N N . SER A 1 72 ? -11.124 6.579 2.098 1.00 89.38 72 SER A N 1
ATOM 571 C CA . SER A 1 72 ? -10.704 7.979 1.977 1.00 89.38 72 SER A CA 1
ATOM 572 C C . SER A 1 72 ? -9.353 8.238 2.646 1.00 89.38 72 SER A C 1
ATOM 574 O O . SER A 1 72 ? -8.513 8.967 2.109 1.00 89.38 72 SER A O 1
ATOM 576 N N . VAL A 1 73 ? -9.120 7.619 3.809 1.00 90.38 73 VAL A N 1
ATOM 577 C CA . VAL A 1 73 ? -7.845 7.713 4.530 1.00 90.38 73 VAL A CA 1
ATOM 578 C C . VAL A 1 73 ? -6.751 7.021 3.728 1.00 90.38 73 VAL A C 1
ATOM 580 O O . VAL A 1 73 ? -5.732 7.651 3.447 1.00 90.38 73 VAL A O 1
ATOM 583 N N . TYR A 1 74 ? -6.988 5.786 3.289 1.00 92.56 74 TYR A N 1
ATOM 584 C CA . TYR A 1 74 ? -6.063 5.020 2.462 1.00 92.56 74 TYR A CA 1
ATOM 585 C C . TYR A 1 74 ? -5.632 5.810 1.220 1.00 92.56 74 TYR A C 1
ATOM 587 O O . TYR A 1 74 ? -4.440 6.034 1.034 1.00 92.56 74 TYR A O 1
ATOM 595 N N . ASN A 1 75 ? -6.566 6.367 0.446 1.00 90.69 75 ASN A N 1
ATOM 596 C CA . ASN A 1 75 ? -6.247 7.118 -0.776 1.00 90.69 75 ASN A CA 1
ATOM 597 C C . ASN A 1 75 ? -5.441 8.385 -0.526 1.00 90.69 75 ASN A C 1
ATOM 599 O O . ASN A 1 75 ? -4.534 8.732 -1.290 1.00 90.69 75 ASN A O 1
ATOM 603 N N . ARG A 1 76 ? -5.795 9.125 0.528 1.00 90.38 76 ARG A N 1
ATOM 604 C CA . ARG A 1 76 ? -5.080 10.347 0.898 1.00 90.38 76 ARG A CA 1
ATOM 605 C C . ARG A 1 76 ? -3.639 10.030 1.287 1.00 90.38 76 ARG A C 1
ATOM 607 O O . ARG A 1 76 ? -2.736 10.763 0.898 1.00 90.38 76 ARG A O 1
ATOM 614 N N . ARG A 1 77 ? -3.429 8.952 2.043 1.00 91.19 77 ARG A N 1
ATOM 615 C CA . ARG A 1 77 ? -2.101 8.537 2.509 1.00 91.19 77 ARG A CA 1
ATOM 616 C C . ARG A 1 77 ? -1.288 7.879 1.394 1.00 91.19 77 ARG A C 1
ATOM 618 O O . ARG A 1 77 ? -0.137 8.255 1.219 1.00 91.19 77 ARG A O 1
ATOM 625 N N . ARG A 1 78 ? -1.902 7.020 0.570 1.00 90.38 78 ARG A N 1
ATOM 626 C CA . ARG A 1 78 ? -1.290 6.410 -0.625 1.00 90.38 78 ARG A CA 1
ATOM 627 C C . ARG A 1 78 ? -0.674 7.471 -1.532 1.00 90.38 78 ARG A C 1
ATOM 629 O O . ARG A 1 78 ? 0.479 7.343 -1.916 1.00 90.38 78 ARG A O 1
ATOM 636 N N . ARG A 1 79 ? -1.410 8.554 -1.814 1.00 89.56 79 ARG A N 1
ATOM 637 C CA . ARG A 1 79 ? -0.898 9.674 -2.625 1.00 89.56 79 ARG A CA 1
ATOM 638 C C . ARG A 1 79 ? 0.323 10.352 -2.003 1.00 89.56 79 ARG A C 1
ATOM 640 O O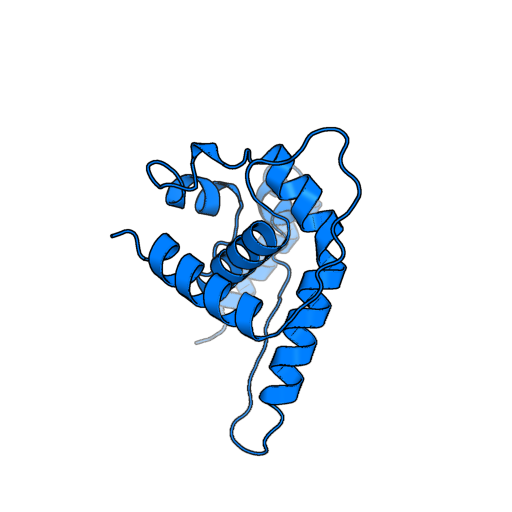 . ARG A 1 79 ? 1.255 10.686 -2.719 1.00 89.56 79 ARG A O 1
ATOM 647 N N . LYS A 1 80 ? 0.344 10.530 -0.681 1.00 88.81 80 LYS A N 1
ATOM 648 C CA . LYS A 1 80 ? 1.491 11.127 0.026 1.00 88.81 80 LYS A CA 1
ATOM 649 C C . LYS A 1 80 ? 2.711 10.203 0.067 1.00 88.81 80 LYS A C 1
ATOM 651 O O . LYS A 1 80 ? 3.833 10.688 0.040 1.00 88.81 80 LYS A O 1
ATOM 656 N N . LEU A 1 81 ? 2.491 8.889 0.106 1.00 88.62 81 LEU A N 1
ATOM 657 C CA . LEU A 1 81 ? 3.541 7.863 0.126 1.00 88.62 81 LEU A CA 1
ATOM 658 C C . LEU A 1 81 ? 3.973 7.410 -1.277 1.00 88.62 81 LEU A C 1
ATOM 660 O O . LEU A 1 81 ? 4.753 6.464 -1.396 1.00 88.62 81 LEU A O 1
ATOM 664 N N . PHE A 1 82 ? 3.499 8.070 -2.338 1.00 87.19 82 PHE A N 1
ATOM 665 C CA . PHE A 1 82 ? 3.831 7.719 -3.719 1.00 87.19 82 PHE A CA 1
ATOM 666 C C . PHE A 1 82 ? 5.348 7.716 -3.948 1.00 87.19 82 PHE A C 1
ATOM 668 O O . PHE A 1 82 ? 5.904 6.697 -4.337 1.00 87.19 82 PHE A O 1
ATOM 675 N N . ASN A 1 83 ? 6.036 8.794 -3.560 1.00 85.44 83 ASN A N 1
ATOM 676 C CA . ASN A 1 83 ? 7.493 8.904 -3.699 1.00 85.44 83 ASN A CA 1
ATOM 677 C C . ASN A 1 83 ? 8.249 7.809 -2.930 1.00 85.44 83 ASN A C 1
ATOM 679 O O . ASN A 1 83 ? 9.306 7.358 -3.361 1.00 85.44 83 ASN A O 1
ATOM 683 N N . CYS A 1 84 ? 7.729 7.386 -1.775 1.00 84.75 84 CYS A N 1
ATOM 684 C CA . CYS A 1 84 ? 8.309 6.281 -1.015 1.00 84.75 84 CYS A CA 1
ATOM 685 C C . CYS A 1 84 ? 8.129 4.960 -1.766 1.00 84.75 84 CYS A C 1
ATOM 687 O O . CYS A 1 84 ? 9.081 4.198 -1.884 1.00 84.75 84 CYS A O 1
ATOM 689 N N . THR A 1 85 ? 6.935 4.722 -2.308 1.00 85.69 85 THR A N 1
ATOM 690 C CA . THR A 1 85 ? 6.617 3.515 -3.083 1.00 85.69 85 THR A CA 1
ATOM 691 C C . THR A 1 85 ? 7.484 3.430 -4.343 1.00 85.69 85 THR A C 1
ATOM 693 O O . THR A 1 85 ? 8.084 2.392 -4.595 1.00 85.69 85 THR A O 1
ATOM 696 N N . GLU A 1 86 ? 7.656 4.537 -5.065 1.00 85.50 86 GLU A N 1
ATOM 697 C CA . GLU A 1 86 ? 8.537 4.631 -6.238 1.00 85.50 86 GLU A CA 1
ATOM 698 C C . GLU A 1 86 ? 9.996 4.295 -5.902 1.00 85.50 86 GLU A C 1
ATOM 700 O O . GLU A 1 86 ? 10.626 3.490 -6.583 1.00 85.50 86 GLU A O 1
ATOM 705 N N . LYS A 1 87 ? 10.536 4.838 -4.800 1.00 85.25 87 LYS A N 1
ATOM 706 C CA . LYS A 1 87 ? 11.899 4.508 -4.341 1.00 85.25 87 LYS A CA 1
ATOM 707 C C . LYS A 1 87 ? 12.065 3.020 -4.038 1.00 85.25 87 LYS A C 1
ATOM 709 O O . LYS A 1 87 ? 13.148 2.474 -4.246 1.00 85.25 87 LYS A O 1
ATOM 714 N N . ILE A 1 88 ? 11.018 2.374 -3.529 1.00 84.56 88 ILE A N 1
ATOM 715 C CA . ILE A 1 88 ? 11.015 0.935 -3.254 1.00 84.56 88 ILE A CA 1
ATOM 716 C C . ILE A 1 88 ? 11.043 0.159 -4.565 1.00 84.56 88 ILE A C 1
ATOM 718 O O . ILE A 1 88 ? 11.919 -0.686 -4.732 1.00 84.56 88 ILE A O 1
ATOM 722 N N . CYS A 1 89 ? 10.154 0.487 -5.504 1.00 83.00 89 CYS A N 1
ATOM 723 C CA . CYS A 1 89 ? 10.130 -0.118 -6.834 1.00 83.00 89 CYS A CA 1
ATOM 724 C C . CYS A 1 89 ? 11.476 0.039 -7.551 1.00 83.00 89 CYS A C 1
ATOM 726 O O . CYS A 1 89 ? 11.996 -0.933 -8.090 1.00 83.00 89 CYS A O 1
ATOM 728 N N . TRP A 1 90 ? 12.088 1.222 -7.476 1.00 83.38 90 TRP A N 1
ATOM 729 C CA . TRP A 1 90 ? 13.411 1.476 -8.041 1.00 83.38 90 TRP A CA 1
ATOM 730 C C . TRP A 1 90 ? 14.504 0.634 -7.371 1.00 83.38 90 TRP A C 1
ATOM 732 O O . TRP A 1 90 ? 15.314 0.004 -8.039 1.00 83.38 90 TRP A O 1
ATOM 742 N N . ARG A 1 91 ? 14.537 0.545 -6.036 1.00 82.25 91 ARG A N 1
ATOM 743 C CA . ARG A 1 91 ? 15.523 -0.316 -5.355 1.00 82.25 91 ARG A CA 1
ATOM 744 C C . ARG A 1 91 ? 15.338 -1.791 -5.692 1.00 82.25 91 ARG A C 1
ATOM 746 O O . ARG A 1 91 ? 16.326 -2.511 -5.809 1.00 82.25 91 ARG A O 1
ATOM 753 N N . LEU A 1 92 ? 14.091 -2.234 -5.825 1.00 79.00 92 LEU A N 1
ATOM 754 C CA . LEU A 1 92 ? 13.774 -3.581 -6.277 1.00 79.00 92 LEU A CA 1
ATOM 755 C C . LEU A 1 92 ? 14.302 -3.794 -7.695 1.00 79.00 92 LEU A C 1
ATOM 757 O O . LEU A 1 92 ? 15.051 -4.743 -7.900 1.00 79.00 92 LEU A O 1
ATOM 761 N N . SER A 1 93 ? 14.019 -2.887 -8.637 1.00 78.94 93 SER A N 1
ATOM 762 C CA . SER A 1 93 ? 14.516 -3.006 -10.013 1.00 78.94 93 SER A CA 1
ATOM 763 C C . SER A 1 93 ? 16.041 -3.090 -10.061 1.00 78.94 93 SER A C 1
ATOM 765 O O . SER A 1 93 ? 16.564 -3.961 -10.743 1.00 78.94 93 SER A O 1
ATOM 767 N N . GLN A 1 94 ? 16.754 -2.293 -9.257 1.00 78.69 94 GLN A N 1
ATOM 768 C CA . GLN A 1 94 ? 18.219 -2.356 -9.173 1.00 78.69 94 GLN A CA 1
ATOM 769 C C . GLN A 1 94 ? 18.744 -3.715 -8.691 1.00 78.69 94 GLN A C 1
ATOM 771 O O . GLN A 1 94 ? 19.802 -4.149 -9.140 1.00 78.69 94 GLN A O 1
ATOM 776 N N . LYS A 1 95 ? 18.015 -4.409 -7.806 1.00 75.06 95 LYS A N 1
ATOM 777 C CA . LYS A 1 95 ? 18.357 -5.785 -7.404 1.00 75.06 95 LYS A CA 1
ATOM 778 C C . LYS A 1 95 ? 18.083 -6.805 -8.511 1.00 75.06 95 LYS A C 1
ATOM 780 O O . LYS A 1 95 ? 18.754 -7.831 -8.558 1.00 75.06 95 LYS A O 1
ATOM 785 N N . PHE A 1 96 ? 17.119 -6.527 -9.386 1.00 67.44 96 PHE A N 1
ATOM 786 C CA . PHE A 1 96 ? 16.788 -7.371 -10.534 1.00 67.44 96 PHE A CA 1
ATOM 787 C C . PHE A 1 96 ? 17.672 -7.110 -11.765 1.00 67.44 96 PHE A C 1
ATOM 789 O O . PHE A 1 96 ? 17.659 -7.926 -12.680 1.00 67.44 96 PHE A O 1
ATOM 796 N N . SER A 1 97 ? 18.494 -6.052 -11.780 1.00 63.22 97 SER A N 1
ATOM 797 C CA . SER A 1 97 ? 19.393 -5.676 -12.892 1.00 63.22 97 SER A CA 1
ATOM 798 C C . SER A 1 97 ? 20.582 -6.631 -13.145 1.00 63.22 97 SER A C 1
ATOM 800 O O . SER A 1 97 ? 21.574 -6.242 -13.758 1.00 63.22 97 SER A O 1
ATOM 802 N N . CYS A 1 98 ? 20.506 -7.889 -12.705 1.00 57.28 98 CYS A N 1
ATOM 803 C CA . CYS A 1 98 ? 21.420 -8.950 -13.135 1.00 57.28 98 CYS A CA 1
ATOM 804 C C . CYS A 1 98 ? 21.129 -9.310 -14.610 1.00 57.28 98 CYS A C 1
ATOM 806 O O . CYS A 1 98 ? 19.955 -9.356 -14.986 1.00 57.28 98 CYS A O 1
ATOM 808 N N . PRO A 1 99 ? 22.131 -9.594 -15.468 1.00 54.44 99 PRO A N 1
ATOM 809 C CA . PRO A 1 99 ? 21.900 -9.889 -16.879 1.00 54.44 99 PRO A CA 1
ATOM 810 C C . PRO A 1 99 ? 21.375 -11.321 -17.055 1.00 54.44 99 PRO A C 1
ATOM 812 O O . PRO A 1 99 ? 22.062 -12.198 -17.565 1.00 54.44 99 PRO A O 1
ATOM 815 N N . SER A 1 100 ? 20.144 -11.593 -16.630 1.00 54.44 100 SER A N 1
ATOM 816 C CA . SER A 1 100 ? 19.385 -12.729 -17.150 1.00 54.44 100 SER A CA 1
ATOM 817 C C . SER A 1 100 ? 17.880 -12.486 -17.019 1.00 54.44 100 SER A C 1
ATOM 819 O O . SER A 1 100 ? 17.360 -12.282 -15.930 1.00 54.44 100 SER A O 1
ATOM 821 N N . LYS A 1 101 ? 17.212 -12.555 -18.179 1.00 52.72 101 LYS A N 1
ATOM 822 C CA . LYS A 1 101 ? 15.762 -12.475 -18.435 1.00 52.72 101 LYS A CA 1
ATOM 823 C C . LYS A 1 101 ? 15.112 -11.112 -18.165 1.00 52.72 101 LYS A C 1
ATOM 825 O O . LYS A 1 101 ? 14.831 -10.729 -17.045 1.00 52.72 101 LYS A O 1
ATOM 830 N N . LEU A 1 102 ? 14.827 -10.432 -19.275 1.00 53.31 102 LEU A N 1
ATOM 831 C CA . LEU A 1 102 ? 13.888 -9.323 -19.446 1.00 53.31 102 LEU A CA 1
ATOM 832 C C . LEU A 1 102 ? 12.745 -9.329 -18.409 1.00 53.31 102 LEU A C 1
ATOM 834 O O . LEU A 1 102 ? 11.882 -10.205 -18.442 1.00 53.31 102 LEU A O 1
ATOM 838 N N . PHE A 1 103 ? 12.717 -8.323 -17.534 1.00 55.34 103 PHE A N 1
ATOM 839 C CA . PHE A 1 103 ? 11.595 -8.056 -16.635 1.00 55.34 103 PHE A CA 1
ATOM 840 C C . PHE A 1 103 ? 10.810 -6.853 -17.170 1.00 55.34 103 PHE A C 1
ATOM 842 O O . PHE A 1 103 ? 11.341 -5.746 -17.234 1.00 55.34 103 PHE A O 1
ATOM 849 N N . ILE A 1 104 ? 9.552 -7.063 -17.569 1.00 58.28 104 ILE A N 1
ATOM 850 C CA . ILE A 1 104 ? 8.632 -5.980 -17.946 1.00 58.28 104 ILE A CA 1
ATOM 851 C C . ILE A 1 104 ? 7.885 -5.554 -16.681 1.00 58.28 104 ILE A C 1
ATOM 853 O O . ILE A 1 104 ? 7.127 -6.338 -16.110 1.00 58.28 104 ILE A O 1
ATOM 857 N N . ILE A 1 105 ? 8.114 -4.320 -16.231 1.00 57.88 105 ILE A N 1
ATOM 858 C CA . ILE A 1 105 ? 7.351 -3.688 -15.149 1.00 57.88 105 ILE A CA 1
ATOM 859 C C . ILE A 1 105 ? 6.358 -2.726 -15.808 1.00 57.88 105 ILE A C 1
ATOM 861 O O . ILE A 1 105 ? 6.680 -1.564 -16.033 1.00 57.88 105 ILE A O 1
ATOM 865 N N . ASP A 1 106 ? 5.161 -3.213 -16.137 1.00 55.38 106 ASP A N 1
ATOM 866 C CA . ASP A 1 106 ? 4.086 -2.371 -16.671 1.00 55.38 106 ASP A CA 1
ATOM 867 C C . ASP A 1 106 ? 3.261 -1.777 -15.522 1.00 55.38 106 ASP A C 1
ATOM 869 O O . ASP A 1 106 ? 2.320 -2.380 -15.006 1.00 55.38 106 ASP A O 1
ATOM 873 N N . SER A 1 107 ? 3.591 -0.552 -15.119 1.00 56.19 107 SER A N 1
ATOM 874 C CA . SER A 1 107 ? 2.690 0.308 -14.349 1.00 56.19 107 SER A CA 1
ATOM 875 C C . SER A 1 107 ? 1.842 1.148 -15.309 1.00 56.19 107 SER A C 1
ATOM 877 O O . SER A 1 107 ? 1.924 2.374 -15.339 1.00 56.19 107 SER A O 1
ATOM 879 N N . THR A 1 108 ? 1.011 0.497 -16.130 1.00 58.84 108 THR A N 1
ATOM 880 C CA . THR A 1 108 ? 0.123 1.223 -17.051 1.00 58.84 108 THR A CA 1
ATOM 881 C C . THR A 1 108 ? -1.029 1.881 -16.282 1.00 58.84 108 THR A C 1
ATOM 883 O O . THR A 1 108 ? -1.819 1.172 -15.646 1.00 58.84 108 THR A O 1
ATOM 886 N N . PRO A 1 109 ? -1.203 3.213 -16.348 1.00 46.88 109 PRO A N 1
ATOM 887 C CA . PRO A 1 109 ? -2.390 3.854 -15.804 1.00 46.88 109 PRO A CA 1
ATOM 888 C C . PRO A 1 109 ? -3.601 3.500 -16.675 1.00 46.88 109 PRO A C 1
ATOM 890 O O . PRO A 1 109 ? -3.720 3.942 -17.816 1.00 46.88 109 PRO A O 1
ATOM 893 N N . VAL A 1 110 ? -4.536 2.713 -16.138 1.00 55.66 110 VAL A N 1
ATOM 894 C CA . VAL A 1 110 ? -5.833 2.499 -16.791 1.00 55.66 110 VAL A CA 1
ATOM 895 C C . VAL A 1 110 ? -6.667 3.764 -16.612 1.00 55.66 110 VAL A C 1
ATOM 897 O O . VAL A 1 110 ? -6.951 4.190 -15.492 1.00 55.66 110 VAL A O 1
ATOM 900 N N . GLU A 1 111 ? -7.092 4.380 -17.711 1.00 59.16 111 GLU A N 1
ATOM 901 C CA . GLU A 1 111 ? -7.957 5.562 -17.678 1.00 59.16 111 GLU A CA 1
ATOM 902 C C . GLU A 1 111 ? -9.401 5.178 -17.328 1.00 59.16 111 GLU A C 1
ATOM 904 O O . GLU A 1 111 ? -10.296 5.133 -18.174 1.00 59.16 111 GLU A O 1
ATOM 909 N N . ILE A 1 112 ? -9.644 4.927 -16.040 1.00 55.47 112 ILE A N 1
ATOM 910 C CA . ILE A 1 112 ? -10.958 4.548 -15.491 1.00 55.47 112 ILE A CA 1
ATOM 911 C C . ILE A 1 112 ? -12.035 5.594 -15.851 1.00 55.47 112 ILE A C 1
ATOM 913 O O . ILE A 1 112 ? -13.203 5.262 -16.069 1.00 55.47 112 ILE A O 1
ATOM 917 N N . TYR A 1 113 ? -11.643 6.868 -15.968 1.00 58.66 113 TYR A N 1
ATOM 918 C CA . TYR A 1 113 ? -12.559 7.968 -16.269 1.00 58.66 113 TYR A CA 1
ATOM 919 C C . TYR A 1 113 ? -13.158 7.888 -17.680 1.00 58.66 113 TYR A C 1
ATOM 921 O O . TYR A 1 113 ? -14.289 8.337 -17.864 1.00 58.66 113 TYR A O 1
ATOM 929 N N . LYS A 1 114 ? -12.459 7.299 -18.663 1.00 62.91 114 LYS A N 1
ATOM 930 C CA . LYS A 1 114 ? -12.959 7.213 -20.047 1.00 62.91 114 LYS A CA 1
ATOM 931 C C . LYS A 1 114 ? -14.148 6.268 -20.150 1.00 62.91 114 LYS A C 1
ATOM 933 O O . LYS A 1 114 ? -15.149 6.625 -20.758 1.00 62.91 114 LYS A O 1
ATOM 938 N N . THR A 1 115 ? -14.078 5.114 -19.491 1.00 63.69 115 THR A N 1
ATOM 939 C CA . THR A 1 115 ? -15.171 4.129 -19.484 1.00 63.69 115 THR A CA 1
ATOM 940 C C . THR A 1 115 ? -16.383 4.629 -18.701 1.00 63.69 115 THR A C 1
ATOM 942 O O . THR A 1 115 ? -17.511 4.457 -19.147 1.00 63.69 115 THR A O 1
ATOM 945 N N . SER A 1 116 ? -16.157 5.304 -17.569 1.00 64.50 116 SER A N 1
ATOM 946 C CA . SER A 1 116 ? -17.234 5.892 -16.759 1.00 64.50 116 SER A CA 1
ATOM 947 C C . SER A 1 116 ? -17.939 7.059 -17.473 1.00 64.50 116 SER A C 1
ATOM 949 O O . SER A 1 116 ? -19.164 7.162 -17.453 1.00 64.50 116 SER A O 1
ATOM 951 N N . ARG A 1 117 ? -17.185 7.923 -18.170 1.00 66.31 117 ARG A N 1
ATOM 952 C CA . ARG A 1 117 ? -17.726 9.107 -18.867 1.00 66.31 117 ARG A CA 1
ATOM 953 C C . ARG A 1 117 ? -18.223 8.829 -20.278 1.00 66.31 117 ARG A C 1
ATOM 955 O O . ARG A 1 117 ? -18.949 9.663 -20.805 1.00 66.31 117 ARG A O 1
ATOM 962 N N . ALA A 1 118 ? -17.900 7.681 -20.873 1.00 68.50 118 ALA A N 1
ATOM 963 C CA . ALA A 1 118 ? -18.388 7.316 -22.201 1.00 68.50 118 ALA A CA 1
ATOM 964 C C . ALA A 1 118 ? -19.922 7.357 -22.284 1.00 68.50 118 ALA A C 1
ATOM 966 O O . ALA A 1 118 ? -20.465 7.778 -23.291 1.00 68.50 118 ALA A O 1
ATOM 967 N N . ASN A 1 119 ? -20.659 7.033 -21.223 1.00 66.75 119 ASN A N 1
ATOM 968 C CA . ASN A 1 119 ? -22.124 7.116 -21.281 1.00 66.75 119 ASN A CA 1
ATOM 969 C C . ASN A 1 119 ? -22.658 8.561 -21.291 1.00 66.75 119 ASN A C 1
ATOM 971 O O . ASN A 1 119 ? -23.810 8.777 -21.648 1.00 66.75 119 ASN A O 1
ATOM 975 N N . HIS A 1 120 ? -21.829 9.544 -20.926 1.00 70.94 120 HIS A N 1
ATOM 976 C CA . HIS A 1 120 ? -22.240 10.929 -20.688 1.00 70.94 120 HIS A CA 1
ATOM 977 C C . HIS A 1 120 ? -21.512 11.969 -21.558 1.00 70.94 120 HIS A C 1
ATOM 979 O O . HIS A 1 120 ? -21.889 13.138 -21.522 1.00 70.94 120 HIS A O 1
ATOM 985 N N . SER A 1 121 ? -20.486 11.599 -22.336 1.00 70.25 121 SER A N 1
ATOM 986 C CA . SER A 1 121 ? -19.848 12.505 -23.302 1.00 70.25 121 SER A CA 1
ATOM 987 C C . SER A 1 121 ? -19.573 11.834 -24.649 1.00 70.25 121 SER A C 1
ATOM 989 O O . SER A 1 121 ? -18.945 10.776 -24.725 1.00 70.25 121 SER A O 1
ATOM 991 N N . SER A 1 122 ? -19.988 12.497 -25.732 1.00 63.03 122 SER A N 1
ATOM 992 C CA . SER A 1 122 ? -19.763 12.055 -27.118 1.00 63.03 122 SER A CA 1
ATOM 993 C C . SER A 1 122 ? -18.273 11.859 -27.427 1.00 63.03 122 SER A C 1
ATOM 995 O O . SER A 1 122 ? -17.875 10.830 -27.965 1.00 63.03 122 SER A O 1
ATOM 997 N N . ILE A 1 123 ? -17.423 12.773 -26.947 1.00 67.12 123 ILE A N 1
ATOM 998 C CA . ILE A 1 123 ? -15.958 12.733 -27.113 1.00 67.12 123 ILE A CA 1
ATOM 999 C C . ILE A 1 123 ? -15.346 11.433 -26.554 1.00 67.12 123 ILE A C 1
ATOM 1001 O O . ILE A 1 123 ? -14.372 10.908 -27.101 1.00 67.12 123 ILE A O 1
ATOM 1005 N N . CYS A 1 124 ? -15.891 10.900 -25.454 1.00 57.25 124 CYS A N 1
ATOM 1006 C CA . CYS A 1 124 ? -15.409 9.651 -24.864 1.00 57.25 124 CYS A CA 1
ATOM 1007 C C . CYS A 1 124 ? -16.030 8.407 -25.526 1.00 57.25 124 CYS A C 1
ATOM 1009 O O . CYS A 1 124 ? -15.386 7.358 -25.520 1.00 57.25 124 CYS A O 1
ATOM 1011 N N . GLN A 1 125 ? -17.222 8.505 -26.131 1.00 60.72 125 GLN A N 1
ATOM 1012 C CA . GLN A 1 125 ? -17.859 7.392 -26.856 1.00 60.72 125 GLN A CA 1
ATOM 1013 C C . GLN A 1 125 ? -17.075 6.979 -28.096 1.00 60.72 125 GLN A C 1
ATOM 1015 O O . GLN A 1 125 ? -16.837 5.785 -28.300 1.00 60.72 125 GLN A O 1
ATOM 1020 N N . ASP A 1 126 ? -16.646 7.948 -28.902 1.00 60.06 126 ASP A N 1
ATOM 1021 C CA . ASP A 1 126 ? -16.019 7.671 -30.199 1.00 60.06 126 ASP A CA 1
ATOM 1022 C C . ASP A 1 126 ? -14.672 6.955 -30.041 1.00 60.06 126 ASP A C 1
ATOM 1024 O O . ASP A 1 126 ? -14.359 6.013 -30.770 1.00 60.06 126 ASP A O 1
ATOM 1028 N N . ARG A 1 127 ? -13.916 7.302 -28.994 1.00 55.78 127 ARG A N 1
ATOM 1029 C CA . ARG A 1 127 ? -12.635 6.653 -28.670 1.00 55.78 127 ARG A CA 1
ATOM 1030 C C . ARG A 1 127 ? -12.801 5.247 -28.080 1.00 55.78 127 ARG A C 1
ATOM 1032 O O . ARG A 1 127 ? -11.978 4.374 -28.343 1.00 55.78 127 ARG A O 1
ATOM 1039 N N . VAL A 1 128 ? -13.867 4.987 -27.314 1.00 58.81 128 VAL A N 1
ATOM 1040 C CA . VAL A 1 128 ? -14.169 3.627 -26.816 1.00 58.81 128 VAL A CA 1
ATOM 1041 C C . VAL A 1 128 ? -14.557 2.692 -27.966 1.00 58.81 128 VAL A C 1
ATOM 1043 O O . VAL A 1 128 ? -14.184 1.519 -27.940 1.00 58.81 128 VAL A O 1
ATOM 1046 N N . LYS A 1 129 ? -15.258 3.196 -28.991 1.00 57.41 129 LYS A N 1
ATOM 1047 C CA . LYS A 1 129 ? -15.594 2.422 -30.197 1.00 57.41 129 LYS A CA 1
ATOM 1048 C C . LYS A 1 129 ? -14.338 2.037 -30.994 1.00 57.41 129 LYS A C 1
ATOM 1050 O O . LYS A 1 129 ? -14.187 0.861 -31.313 1.00 57.41 129 LYS A O 1
ATOM 1055 N N . GLN A 1 130 ? -13.405 2.971 -31.203 1.00 54.56 130 GLN A N 1
ATOM 1056 C CA . GLN A 1 130 ? -12.128 2.720 -31.899 1.00 54.56 130 GLN A CA 1
ATOM 1057 C C . GLN A 1 130 ? -11.252 1.659 -31.203 1.00 54.56 130 GLN A C 1
ATOM 1059 O O . GLN A 1 130 ? -10.667 0.792 -31.855 1.00 54.56 130 GLN A O 1
ATOM 1064 N N . ASN A 1 131 ? -11.211 1.666 -29.867 1.00 53.50 131 ASN A N 1
ATOM 1065 C CA . ASN A 1 131 ? -10.442 0.683 -29.092 1.00 53.50 131 ASN A CA 1
ATOM 1066 C C . ASN A 1 131 ? -11.062 -0.724 -29.103 1.00 53.50 131 ASN A C 1
ATOM 1068 O O . ASN A 1 131 ? -10.353 -1.707 -28.889 1.00 53.50 131 ASN A O 1
ATOM 1072 N N . LYS A 1 132 ? -12.377 -0.840 -29.329 1.00 52.38 132 LYS A N 1
ATOM 1073 C CA . LYS A 1 132 ? -13.043 -2.139 -29.508 1.00 52.38 132 LYS A CA 1
ATOM 1074 C C . LYS A 1 132 ? -12.765 -2.714 -30.893 1.00 52.38 132 LYS A C 1
ATOM 1076 O O . LYS A 1 132 ? -12.462 -3.894 -30.983 1.00 52.38 132 LYS A O 1
ATOM 1081 N N . THR A 1 133 ? -12.785 -1.891 -31.942 1.00 44.62 133 THR A N 1
ATOM 1082 C CA . THR A 1 133 ? -12.466 -2.330 -33.312 1.00 44.62 133 THR A CA 1
ATOM 1083 C C . THR A 1 133 ? -11.007 -2.757 -33.477 1.00 44.62 133 THR A C 1
ATOM 1085 O O . THR A 1 133 ? -10.745 -3.732 -34.172 1.00 44.62 133 THR A O 1
ATOM 1088 N N . ALA A 1 134 ? -10.066 -2.111 -32.776 1.00 44.28 134 ALA A N 1
ATOM 1089 C CA . ALA A 1 134 ? -8.651 -2.494 -32.807 1.00 44.28 134 ALA A CA 1
ATOM 1090 C C . ALA A 1 134 ? -8.364 -3.863 -32.153 1.00 44.28 134 ALA A C 1
ATOM 1092 O O . ALA A 1 134 ? -7.413 -4.535 -32.534 1.00 44.28 134 ALA A O 1
ATOM 1093 N N . LYS A 1 135 ? -9.192 -4.308 -31.194 1.00 43.50 135 LYS A N 1
ATOM 1094 C CA . LYS A 1 135 ? -9.050 -5.629 -30.552 1.00 43.50 135 LYS A CA 1
ATOM 1095 C C . LYS A 1 135 ? -9.648 -6.779 -31.365 1.00 43.50 135 LYS A C 1
ATOM 1097 O O . LYS A 1 135 ? -9.323 -7.926 -31.094 1.00 43.50 135 LYS A O 1
ATOM 1102 N N . THR A 1 136 ? -10.502 -6.488 -32.344 1.00 44.28 136 THR A N 1
ATOM 1103 C CA . THR A 1 136 ? -11.132 -7.514 -33.194 1.00 44.28 136 THR A CA 1
ATOM 1104 C C . THR A 1 136 ? -10.298 -7.835 -34.442 1.00 44.28 136 THR A C 1
ATOM 1106 O O . THR A 1 136 ? -10.599 -8.797 -35.135 1.00 44.28 136 THR A O 1
ATOM 1109 N N . GLN A 1 137 ? -9.246 -7.060 -34.738 1.00 41.03 137 GLN A N 1
ATOM 1110 C CA . GLN A 1 137 ? -8.398 -7.249 -35.927 1.00 41.03 137 GLN A CA 1
ATOM 1111 C C . GLN A 1 137 ? -7.096 -8.023 -35.673 1.00 41.03 137 GLN A C 1
ATOM 1113 O O . GLN A 1 137 ? -6.330 -8.234 -36.605 1.00 41.03 137 GLN A O 1
ATOM 1118 N N . THR A 1 138 ? -6.844 -8.486 -34.448 1.00 44.72 138 THR A N 1
ATOM 1119 C CA . THR A 1 138 ? -5.787 -9.472 -34.181 1.00 44.72 138 THR A CA 1
ATOM 1120 C C . THR A 1 138 ? -6.388 -10.873 -34.191 1.00 44.72 138 THR A C 1
ATOM 1122 O O . THR A 1 138 ? -6.786 -11.385 -33.144 1.00 44.72 138 THR A O 1
ATOM 1125 N N . HIS A 1 139 ? -6.469 -11.450 -35.388 1.00 38.31 139 HIS A N 1
ATOM 1126 C CA . HIS A 1 139 ? -6.534 -12.885 -35.644 1.00 38.31 139 HIS A CA 1
ATOM 1127 C C . HIS A 1 139 ? -5.447 -13.235 -36.655 1.00 38.31 139 HIS A C 1
ATOM 1129 O O . HIS A 1 139 ? -5.262 -12.432 -37.597 1.00 38.31 139 HIS A O 1
#

Secondary structure (DSSP, 8-state):
--HHHHHHHHHHHHHHHTT----PPP-SS--SS-HHHHHHHHHHHHHTT--SHHHHHHHHTTSTTTTT--HHHHHHHHHHTHHHHHHHHHHHHHHH-SSSS----------HHHHHHTTT-HHHHHHHHHHHHHHSS--